Protein AF-A0A3R7MDX0-F1 (afdb_monomer_lite)

InterPro domains:
  IPR014893 Ku, C-terminal [PF08785] (18-90)
  IPR036494 Ku, C-terminal domain superfamily [G3DSA:1.25.40.240] (11-103)
  IPR036494 Ku, C-terminal domain superfamily [SSF101420] (18-94)

pLDDT: mean 74.58, std 18.68, range [33.81, 94.0]

Radius of gyration: 21.36 Å; chains: 1; bounding box: 66×25×58 Å

Foldseek 3Di:
DPLPVPCPDPDPVNVVSLVVVLVVLVVVCVVCLVPPLVVNQVVVVVVVVVCVVVVVVVSVVVCVVSLSFRDACVSPVRDPHHPVNRVVRVVPPPDPDPDPPDPPPCPPPPPPPDPD

Organism: Penaeus vannamei (NCBI:txid6689)

Structure (mmCIF, N/CA/C/O backbone):
data_AF-A0A3R7MDX0-F1
#
_entry.id   AF-A0A3R7MDX0-F1
#
loop_
_atom_site.group_PDB
_atom_site.id
_atom_site.type_symbol
_atom_site.label_atom_id
_atom_site.label_alt_id
_atom_site.label_comp_id
_atom_site.label_asym_id
_atom_site.label_entity_id
_atom_site.label_seq_id
_atom_site.pdbx_PDB_ins_code
_atom_site.Cartn_x
_atom_site.Cartn_y
_atom_site.Cartn_z
_atom_site.occupancy
_atom_site.B_iso_or_equiv
_atom_site.auth_seq_id
_atom_site.auth_comp_id
_atom_site.auth_asym_id
_atom_site.auth_atom_id
_atom_site.pdbx_PDB_model_num
ATOM 1 N N . MET A 1 1 ? -2.711 -18.335 15.893 1.00 41.50 1 MET A N 1
ATOM 2 C CA . MET A 1 1 ? -2.868 -17.153 15.016 1.00 41.50 1 MET A CA 1
ATOM 3 C C . MET A 1 1 ? -3.171 -15.934 15.900 1.00 41.50 1 MET A C 1
ATOM 5 O O . MET A 1 1 ? -4.296 -15.478 15.924 1.00 41.50 1 MET A O 1
ATOM 9 N N . GLN A 1 2 ? -2.195 -15.472 16.701 1.00 51.69 2 GLN A N 1
ATOM 10 C CA . GLN A 1 2 ? -2.389 -14.519 17.824 1.00 51.69 2 GLN A CA 1
ATOM 11 C C . GLN A 1 2 ? -1.920 -13.075 17.540 1.00 51.69 2 GLN A C 1
ATOM 13 O O . GLN A 1 2 ? -1.976 -12.226 18.419 1.00 51.69 2 GLN A O 1
ATOM 18 N N . LEU A 1 3 ? -1.423 -12.777 16.337 1.00 55.16 3 LEU A N 1
ATOM 19 C CA . LEU A 1 3 ? -0.743 -11.502 16.056 1.00 55.16 3 LEU A CA 1
ATOM 20 C C . LEU A 1 3 ? -1.673 -10.281 15.956 1.00 55.16 3 LEU A C 1
ATOM 22 O O . LEU A 1 3 ? -1.183 -9.160 15.999 1.00 55.16 3 LEU A O 1
ATOM 26 N N . LEU A 1 4 ? -2.986 -10.480 15.810 1.00 51.66 4 LEU A N 1
ATOM 27 C CA . LEU A 1 4 ? -3.916 -9.406 15.432 1.00 51.66 4 LEU A CA 1
ATOM 28 C C . LEU A 1 4 ? -4.876 -8.989 16.562 1.00 51.66 4 LEU A C 1
ATOM 30 O O . LEU A 1 4 ? -5.388 -7.878 16.512 1.00 51.66 4 LEU A O 1
ATOM 34 N N . ASP A 1 5 ? -5.050 -9.802 17.611 1.00 52.47 5 ASP A N 1
ATOM 35 C CA . ASP A 1 5 ? -5.877 -9.455 18.787 1.00 52.47 5 ASP A CA 1
ATOM 36 C C . ASP A 1 5 ? -5.247 -8.366 19.683 1.00 52.47 5 ASP A C 1
ATOM 38 O O . ASP A 1 5 ? -5.913 -7.795 20.541 1.00 52.47 5 ASP A O 1
ATOM 42 N N . GLY A 1 6 ? -3.957 -8.057 19.499 1.00 50.56 6 GLY A N 1
ATOM 43 C CA . GLY A 1 6 ? -3.209 -7.125 20.355 1.00 50.56 6 GLY A CA 1
ATOM 44 C C . GLY A 1 6 ? -3.121 -5.678 19.860 1.00 50.56 6 GLY A C 1
ATOM 45 O O . GLY A 1 6 ? -2.600 -4.832 20.583 1.00 50.56 6 GLY A O 1
ATOM 46 N N . ILE A 1 7 ? -3.599 -5.370 18.651 1.00 54.69 7 ILE A N 1
ATOM 47 C CA . ILE A 1 7 ? -3.385 -4.044 18.039 1.00 54.69 7 ILE A CA 1
ATOM 48 C C . ILE A 1 7 ? -4.288 -2.964 18.671 1.00 54.69 7 ILE A C 1
ATOM 50 O O . ILE A 1 7 ? -3.927 -1.794 18.654 1.00 54.69 7 ILE A O 1
ATOM 54 N N . GLY A 1 8 ? -5.391 -3.344 19.330 1.00 47.91 8 GLY A N 1
ATOM 55 C CA . GLY A 1 8 ? -6.297 -2.409 20.020 1.00 47.91 8 GLY A CA 1
ATOM 56 C C . GLY A 1 8 ? -5.878 -1.994 21.440 1.00 47.91 8 GLY A C 1
ATOM 57 O O . GLY A 1 8 ? -6.559 -1.187 22.066 1.00 47.91 8 GLY A O 1
ATOM 58 N N . GLY A 1 9 ? -4.786 -2.548 21.983 1.00 47.22 9 GLY A N 1
ATOM 59 C CA . GLY A 1 9 ? -4.285 -2.216 23.319 1.00 47.22 9 GLY A CA 1
ATOM 60 C C . GLY A 1 9 ? -3.070 -1.296 23.245 1.00 47.22 9 GLY A C 1
ATOM 61 O O . GLY A 1 9 ? -2.024 -1.707 22.743 1.00 47.22 9 GLY A O 1
ATOM 62 N N . GLY A 1 10 ? -3.181 -0.076 23.781 1.00 48.88 10 GLY A N 1
ATOM 63 C CA . GLY A 1 10 ? -2.116 0.936 23.859 1.00 48.88 10 GLY A CA 1
ATOM 64 C C . GLY A 1 10 ? -0.940 0.563 24.775 1.00 48.88 10 GLY A C 1
ATOM 65 O O . GLY A 1 10 ? -0.629 1.280 25.721 1.00 48.88 10 GLY A O 1
ATOM 66 N N . GLY A 1 11 ? -0.293 -0.576 24.527 1.00 57.62 11 GLY A N 1
ATOM 67 C CA . GLY A 1 11 ? 0.925 -1.020 25.198 1.00 57.62 11 GLY A CA 1
ATOM 68 C C . GLY A 1 11 ? 2.144 -0.913 24.280 1.00 57.62 11 GLY A C 1
ATOM 69 O O . GLY A 1 11 ? 2.049 -1.138 23.074 1.00 57.62 11 GLY A O 1
ATOM 70 N N . ALA A 1 12 ? 3.320 -0.640 24.853 1.00 56.41 12 ALA A N 1
ATOM 71 C CA . ALA A 1 12 ? 4.588 -0.507 24.121 1.00 56.41 12 ALA A CA 1
ATOM 72 C C . ALA A 1 12 ? 4.919 -1.710 23.206 1.00 56.41 12 ALA A C 1
ATOM 74 O O . ALA A 1 12 ? 5.561 -1.548 22.170 1.00 56.41 12 ALA A O 1
ATOM 75 N N . ALA A 1 13 ? 4.438 -2.912 23.547 1.00 58.28 13 ALA A N 1
ATOM 76 C CA . ALA A 1 13 ? 4.580 -4.106 22.715 1.00 58.28 13 ALA A CA 1
ATOM 77 C C . ALA A 1 13 ? 3.762 -4.037 21.408 1.00 58.28 13 ALA A C 1
ATOM 79 O O . ALA A 1 13 ? 4.256 -4.461 20.367 1.00 58.28 13 ALA A O 1
ATOM 80 N N . SER A 1 14 ? 2.555 -3.460 21.438 1.00 70.94 14 SER A N 1
ATOM 81 C CA . SER A 1 14 ? 1.713 -3.250 20.248 1.00 70.94 14 SER A CA 1
ATOM 82 C C . SER A 1 14 ? 2.354 -2.240 19.288 1.00 70.94 14 SER A C 1
ATOM 84 O O . SER A 1 14 ? 2.400 -2.458 18.075 1.00 70.94 14 SER A O 1
ATOM 86 N N . VAL A 1 15 ? 2.974 -1.190 19.842 1.00 74.12 15 VAL A N 1
ATOM 87 C CA . VAL A 1 15 ? 3.731 -0.196 19.066 1.00 74.12 15 VAL A CA 1
ATOM 88 C C . VAL A 1 15 ? 4.938 -0.844 18.385 1.00 74.12 15 VAL A C 1
ATOM 90 O O . VAL A 1 15 ? 5.087 -0.724 17.174 1.00 74.12 15 VAL A O 1
ATOM 93 N N . ALA A 1 16 ? 5.752 -1.603 19.126 1.00 81.12 16 ALA A N 1
ATOM 94 C CA . ALA A 1 16 ? 6.934 -2.264 18.569 1.00 81.12 16 ALA A CA 1
ATOM 95 C C . ALA A 1 16 ? 6.593 -3.293 17.476 1.00 81.12 16 ALA A C 1
ATOM 97 O O . ALA A 1 16 ? 7.345 -3.449 16.514 1.00 81.12 16 ALA A O 1
ATOM 98 N N . VAL A 1 17 ? 5.471 -4.008 17.610 1.00 84.38 17 VAL A N 1
ATOM 99 C CA . VAL A 1 17 ? 4.982 -4.929 16.573 1.00 84.38 17 VAL A CA 1
ATOM 100 C C . VAL A 1 17 ? 4.512 -4.155 15.342 1.00 84.38 17 VAL A C 1
ATOM 102 O O . VAL A 1 17 ? 4.894 -4.510 14.230 1.00 84.38 17 VAL A O 1
ATOM 105 N N . THR A 1 18 ? 3.759 -3.071 15.533 1.00 84.62 18 THR A N 1
ATOM 106 C CA . THR A 1 18 ? 3.286 -2.216 14.436 1.00 84.62 18 THR A CA 1
ATOM 107 C C . THR A 1 18 ? 4.449 -1.627 13.638 1.00 84.62 18 THR A C 1
ATOM 109 O O . THR A 1 18 ? 4.448 -1.729 12.416 1.00 84.62 18 THR A O 1
ATOM 112 N N . THR A 1 19 ? 5.483 -1.105 14.306 1.00 88.69 19 THR A N 1
ATOM 113 C CA . THR A 1 19 ? 6.690 -0.587 13.642 1.00 88.69 19 THR A CA 1
ATOM 114 C C . THR A 1 19 ? 7.361 -1.650 12.775 1.00 88.69 19 THR A C 1
ATOM 116 O O . THR A 1 19 ? 7.627 -1.406 11.607 1.00 88.69 19 THR A O 1
ATOM 119 N N . LYS A 1 20 ? 7.553 -2.870 13.295 1.00 91.19 20 LYS A N 1
ATOM 120 C CA . LYS A 1 20 ? 8.161 -3.964 12.517 1.00 91.19 20 LYS A CA 1
ATOM 121 C C . LYS A 1 20 ? 7.339 -4.349 11.289 1.00 91.19 20 LYS A C 1
ATOM 123 O O . LYS A 1 20 ? 7.908 -4.713 10.263 1.00 91.19 20 LYS A O 1
ATOM 128 N N . ILE A 1 21 ? 6.010 -4.316 11.399 1.00 90.44 21 ILE A N 1
ATOM 129 C CA . ILE A 1 21 ? 5.121 -4.599 10.268 1.00 90.44 21 ILE A CA 1
ATOM 130 C C . ILE A 1 21 ? 5.261 -3.507 9.204 1.00 90.44 21 ILE A C 1
ATOM 132 O O . ILE A 1 21 ? 5.366 -3.843 8.029 1.00 90.44 21 ILE A O 1
ATOM 136 N N . LEU A 1 22 ? 5.301 -2.233 9.604 1.00 90.50 22 LEU A N 1
ATOM 137 C CA . LEU A 1 22 ? 5.476 -1.108 8.681 1.00 90.50 22 LEU A CA 1
ATOM 138 C C . LEU A 1 22 ? 6.839 -1.156 7.978 1.00 90.50 22 LEU A C 1
ATOM 140 O O . LEU A 1 22 ? 6.874 -1.077 6.755 1.00 90.50 22 LEU A O 1
ATOM 144 N N . ASP A 1 23 ? 7.928 -1.408 8.709 1.00 92.75 23 ASP A N 1
ATOM 145 C CA . ASP A 1 23 ? 9.267 -1.573 8.123 1.00 92.75 23 ASP A CA 1
ATOM 146 C C . ASP A 1 23 ? 9.301 -2.733 7.115 1.00 92.75 23 ASP A C 1
ATOM 148 O O . ASP A 1 23 ? 9.920 -2.659 6.051 1.00 92.75 23 ASP A O 1
ATOM 152 N N . CYS A 1 24 ? 8.635 -3.844 7.442 1.00 93.25 24 CYS A N 1
ATOM 153 C CA . CYS A 1 24 ? 8.514 -4.983 6.537 1.00 93.25 24 CYS A CA 1
ATOM 154 C C . CYS A 1 24 ? 7.719 -4.608 5.280 1.00 93.25 24 CYS A C 1
ATOM 156 O O . CYS A 1 24 ? 8.117 -4.966 4.172 1.00 93.25 24 CYS A O 1
ATOM 158 N N . LEU A 1 25 ? 6.624 -3.862 5.443 1.00 93.31 25 LEU A N 1
ATOM 159 C CA . LEU A 1 25 ? 5.772 -3.419 4.347 1.00 93.31 25 LEU A CA 1
ATOM 160 C C . LEU A 1 25 ? 6.513 -2.478 3.391 1.00 93.31 25 LEU A C 1
ATOM 162 O O . LEU A 1 25 ? 6.409 -2.651 2.178 1.00 93.31 25 LEU A O 1
ATOM 166 N N . GLU A 1 26 ? 7.298 -1.545 3.927 1.00 91.69 26 GLU A N 1
ATOM 167 C CA . GLU A 1 26 ? 8.110 -0.613 3.143 1.00 91.69 26 GLU A CA 1
ATOM 168 C C . GLU A 1 26 ? 9.180 -1.356 2.333 1.00 91.69 26 GLU A C 1
ATOM 170 O O . GLU A 1 26 ? 9.310 -1.165 1.120 1.00 91.69 26 GLU A O 1
ATOM 175 N N . ASN A 1 27 ? 9.911 -2.274 2.976 1.00 93.38 27 ASN A N 1
ATOM 176 C CA . ASN A 1 27 ? 10.897 -3.098 2.281 1.00 93.38 27 ASN A CA 1
ATOM 177 C C . ASN A 1 27 ? 10.231 -3.973 1.212 1.00 93.38 27 ASN A C 1
ATOM 179 O O . ASN A 1 27 ? 10.721 -4.047 0.088 1.00 93.38 27 ASN A O 1
ATOM 183 N N . PHE A 1 28 ? 9.087 -4.585 1.519 1.00 93.25 28 PHE A N 1
ATOM 184 C CA . PHE A 1 28 ? 8.346 -5.395 0.557 1.00 93.25 28 PHE A CA 1
ATOM 185 C C . PHE A 1 28 ? 7.868 -4.574 -0.649 1.00 93.25 28 PHE A C 1
ATOM 187 O O . PHE A 1 28 ? 7.981 -5.046 -1.783 1.00 93.25 28 PHE A O 1
ATOM 194 N N . ARG A 1 29 ? 7.407 -3.333 -0.432 1.00 91.88 29 ARG A N 1
ATOM 195 C CA . ARG A 1 29 ? 7.063 -2.387 -1.504 1.00 91.88 29 ARG A CA 1
ATOM 196 C C . ARG A 1 29 ? 8.263 -2.116 -2.398 1.00 91.88 29 ARG A C 1
ATOM 198 O O . ARG A 1 29 ? 8.157 -2.229 -3.617 1.00 91.88 29 ARG A O 1
ATOM 205 N N . ARG A 1 30 ? 9.410 -1.793 -1.794 1.00 90.69 30 ARG A N 1
ATOM 206 C CA . ARG A 1 30 ? 10.643 -1.466 -2.518 1.00 90.69 30 ARG A CA 1
ATOM 207 C C . ARG A 1 30 ? 11.134 -2.632 -3.373 1.00 90.69 30 ARG A C 1
ATOM 209 O O . ARG A 1 30 ? 11.403 -2.440 -4.555 1.00 90.69 30 ARG A O 1
ATOM 216 N N . GLU A 1 31 ? 11.212 -3.833 -2.805 1.00 92.75 31 GLU A N 1
ATOM 217 C CA . GLU A 1 31 ? 11.657 -5.027 -3.538 1.00 92.75 31 GLU A CA 1
ATOM 218 C C . GLU A 1 31 ? 10.678 -5.393 -4.664 1.00 92.75 31 GLU A C 1
ATOM 220 O O . GLU A 1 31 ? 11.084 -5.677 -5.793 1.00 92.75 31 GLU A O 1
ATOM 225 N N . SER A 1 32 ? 9.372 -5.308 -4.400 1.00 91.06 32 SER A N 1
ATOM 226 C CA . SER A 1 32 ? 8.344 -5.577 -5.414 1.00 91.06 32 SER A CA 1
ATOM 227 C C . SER A 1 32 ? 8.362 -4.544 -6.535 1.00 91.06 32 SER A C 1
ATOM 229 O O . SER A 1 32 ? 8.144 -4.893 -7.690 1.00 91.06 32 SER A O 1
ATOM 231 N N . CYS A 1 33 ? 8.708 -3.292 -6.234 1.00 87.75 33 CYS A N 1
ATOM 232 C CA . CYS A 1 33 ? 8.929 -2.276 -7.254 1.00 87.75 33 CYS A CA 1
ATOM 233 C C . CYS A 1 33 ? 10.079 -2.657 -8.204 1.00 87.75 33 CYS A C 1
ATOM 235 O O . CYS A 1 33 ? 10.018 -2.325 -9.378 1.00 87.75 33 CYS A O 1
ATOM 237 N N . GLY A 1 34 ? 11.100 -3.399 -7.766 1.00 86.00 34 GLY A N 1
ATOM 238 C CA . GLY A 1 34 ? 12.168 -3.880 -8.655 1.00 86.00 34 GLY A CA 1
ATOM 239 C C . GLY A 1 34 ? 11.809 -5.141 -9.452 1.00 86.00 34 GLY A C 1
ATOM 240 O O . GLY A 1 34 ? 12.265 -5.317 -10.585 1.00 86.00 34 GLY A O 1
ATOM 241 N N . ILE A 1 35 ? 11.000 -6.026 -8.865 1.00 88.06 35 ILE A N 1
ATOM 242 C CA . ILE A 1 35 ? 10.733 -7.368 -9.399 1.00 88.06 35 ILE A CA 1
ATOM 243 C C . ILE A 1 35 ? 9.396 -7.398 -10.149 1.00 88.06 35 ILE A C 1
ATOM 245 O O . ILE A 1 35 ? 9.380 -7.529 -11.377 1.00 88.06 35 ILE A O 1
ATOM 249 N N . ASP A 1 36 ? 8.296 -7.261 -9.406 1.00 87.44 36 ASP A N 1
ATOM 250 C CA . ASP A 1 36 ? 6.920 -7.310 -9.898 1.00 87.44 36 ASP A CA 1
ATOM 251 C C . ASP A 1 36 ? 5.975 -6.482 -8.994 1.00 87.44 36 ASP A C 1
ATOM 253 O O . ASP A 1 36 ? 5.586 -6.935 -7.907 1.00 87.44 36 ASP A O 1
ATOM 257 N N . PRO A 1 37 ? 5.563 -5.280 -9.440 1.00 89.38 37 PRO A N 1
ATOM 258 C CA . PRO A 1 37 ? 4.633 -4.427 -8.704 1.00 89.38 37 PRO A CA 1
ATOM 259 C C . PRO A 1 37 ? 3.262 -5.063 -8.453 1.00 89.38 37 PRO A C 1
ATOM 261 O O . PRO A 1 37 ? 2.602 -4.723 -7.469 1.00 89.38 37 PRO A O 1
ATOM 264 N N . ALA A 1 38 ? 2.817 -5.989 -9.311 1.00 89.62 38 ALA A N 1
ATOM 265 C CA . ALA A 1 38 ? 1.486 -6.584 -9.213 1.00 89.62 38 ALA A CA 1
ATOM 266 C C . ALA A 1 38 ? 1.325 -7.423 -7.937 1.00 89.62 38 ALA A C 1
ATOM 268 O O . ALA A 1 38 ? 0.247 -7.442 -7.336 1.00 89.62 38 ALA A O 1
ATOM 269 N N . VAL A 1 39 ? 2.403 -8.076 -7.487 1.00 91.31 39 VAL A N 1
ATOM 270 C CA . VAL A 1 39 ? 2.409 -8.888 -6.262 1.00 91.31 39 VAL A CA 1
ATOM 271 C C . VAL A 1 39 ? 2.142 -8.015 -5.036 1.00 91.31 39 VAL A C 1
ATOM 273 O O . VAL A 1 39 ? 1.281 -8.352 -4.219 1.00 91.31 39 VAL A O 1
ATOM 276 N N . TYR A 1 40 ? 2.825 -6.873 -4.933 1.00 93.50 40 TYR A N 1
ATOM 277 C CA . TYR A 1 40 ? 2.600 -5.920 -3.848 1.00 93.50 40 TYR A CA 1
ATOM 278 C C . TYR A 1 40 ? 1.214 -5.287 -3.926 1.00 93.50 40 TYR A C 1
ATOM 280 O O . TYR A 1 40 ? 0.499 -5.260 -2.928 1.00 93.50 40 TYR A O 1
ATOM 288 N N . ASN A 1 41 ? 0.805 -4.838 -5.115 1.00 92.06 41 ASN A N 1
ATOM 289 C CA . ASN A 1 41 ? -0.485 -4.183 -5.318 1.00 92.06 41 ASN A CA 1
ATOM 290 C C . ASN A 1 41 ? -1.650 -5.098 -4.911 1.00 92.06 41 ASN A C 1
ATOM 292 O O . ASN A 1 41 ? -2.544 -4.689 -4.176 1.00 92.06 41 ASN A O 1
ATOM 296 N N . LYS A 1 42 ? -1.596 -6.381 -5.285 1.00 92.56 42 LYS A N 1
ATOM 297 C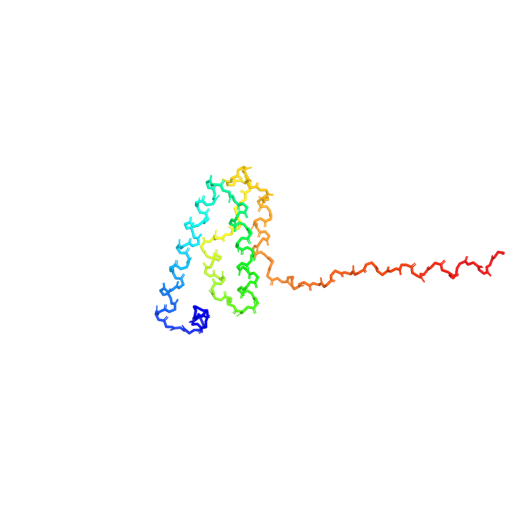 CA . LYS A 1 42 ? -2.577 -7.380 -4.842 1.00 92.56 42 LYS A CA 1
ATOM 298 C C . LYS A 1 42 ? -2.561 -7.584 -3.323 1.00 92.56 42 LYS A C 1
ATOM 300 O O . LYS A 1 42 ? -3.619 -7.717 -2.699 1.00 92.56 42 LYS A O 1
ATOM 305 N N . PHE A 1 43 ? -1.370 -7.637 -2.730 1.00 94.00 43 PHE A N 1
ATOM 306 C CA . PHE A 1 43 ? -1.208 -7.820 -1.292 1.00 94.00 43 PHE A CA 1
ATOM 307 C C . PHE A 1 43 ? -1.787 -6.648 -0.494 1.00 94.00 43 PHE A C 1
ATOM 309 O O 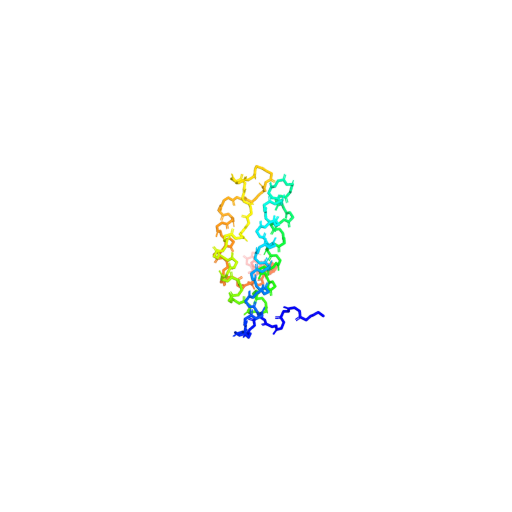. PHE A 1 43 ? -2.583 -6.885 0.412 1.00 94.00 43 PHE A O 1
ATOM 316 N N . ILE A 1 44 ? -1.434 -5.403 -0.832 1.00 92.62 44 ILE A N 1
ATOM 317 C CA . ILE A 1 44 ? -1.873 -4.227 -0.072 1.00 92.62 44 ILE A CA 1
ATOM 318 C C . ILE A 1 44 ? -3.384 -4.003 -0.191 1.00 92.62 44 ILE A C 1
ATOM 320 O O . ILE A 1 44 ? -4.012 -3.633 0.798 1.00 92.62 44 ILE A O 1
ATOM 324 N N . TH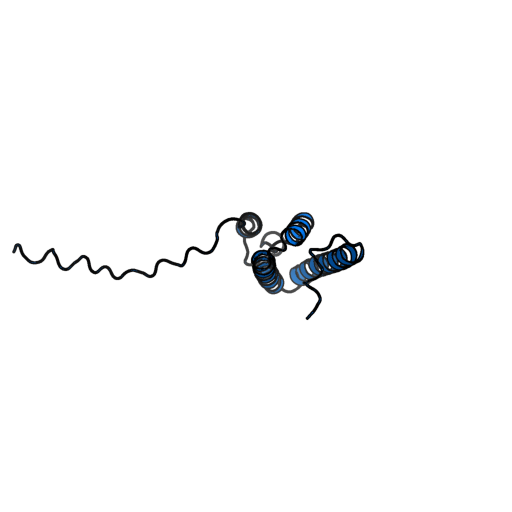R A 1 45 ? -3.997 -4.329 -1.334 1.00 91.38 45 THR A N 1
ATOM 325 C CA . THR A 1 45 ? -5.462 -4.338 -1.473 1.00 91.38 45 THR A CA 1
ATOM 326 C C . THR A 1 45 ? -6.106 -5.366 -0.546 1.00 91.38 45 THR A C 1
ATOM 328 O O . THR A 1 45 ? -6.995 -5.028 0.227 1.00 91.38 45 THR A O 1
ATOM 331 N N . THR A 1 46 ? -5.594 -6.600 -0.525 1.00 91.25 46 THR A N 1
ATOM 332 C CA . THR A 1 46 ? -6.117 -7.648 0.373 1.00 91.25 46 THR A CA 1
ATOM 333 C C . THR A 1 46 ? -5.917 -7.281 1.852 1.00 91.25 46 THR A C 1
ATOM 335 O O . THR A 1 46 ? -6.770 -7.551 2.704 1.00 91.25 46 THR A O 1
ATOM 338 N N . MET A 1 47 ? -4.780 -6.658 2.179 1.00 90.44 47 MET A N 1
ATOM 339 C CA . MET A 1 47 ? -4.489 -6.157 3.521 1.00 90.44 47 MET A CA 1
ATOM 340 C C . MET A 1 47 ? -5.467 -5.052 3.917 1.00 90.44 47 MET A C 1
ATOM 342 O O . MET A 1 47 ? -5.994 -5.114 5.026 1.00 90.44 47 MET A O 1
ATOM 346 N N . LYS A 1 48 ? -5.739 -4.092 3.024 1.00 88.88 48 LYS A N 1
ATOM 347 C CA . LYS A 1 48 ? -6.727 -3.029 3.235 1.00 88.88 48 LYS A CA 1
ATOM 348 C C . LYS A 1 48 ? -8.089 -3.621 3.588 1.00 88.88 48 LYS A C 1
ATOM 350 O O . LYS A 1 48 ? -8.611 -3.311 4.654 1.00 88.88 48 LYS A O 1
ATOM 355 N N . ASP A 1 49 ? -8.598 -4.544 2.773 1.00 88.31 49 ASP A N 1
ATOM 356 C CA . ASP A 1 49 ? -9.893 -5.198 3.011 1.00 88.31 49 ASP A CA 1
ATOM 357 C C . ASP A 1 49 ? -9.929 -5.908 4.371 1.00 88.31 49 ASP A C 1
ATOM 359 O O . ASP A 1 49 ? -10.895 -5.803 5.126 1.00 88.31 49 ASP A O 1
ATOM 363 N N . THR A 1 50 ? -8.839 -6.593 4.730 1.00 88.06 50 THR A N 1
ATOM 364 C CA . THR A 1 50 ? -8.718 -7.302 6.013 1.00 88.06 50 THR A CA 1
ATOM 365 C C . THR A 1 50 ? -8.695 -6.344 7.205 1.00 88.06 50 THR A C 1
ATOM 367 O O . THR A 1 50 ? -9.299 -6.623 8.242 1.00 88.06 50 THR A O 1
ATOM 370 N N . VAL A 1 51 ? -7.979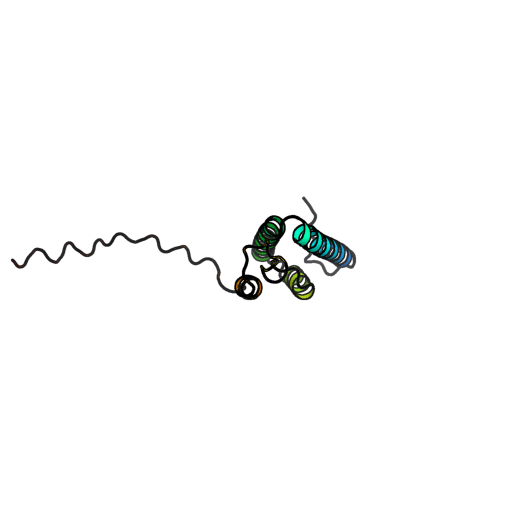 -5.227 7.078 1.00 86.88 51 VAL A N 1
ATOM 371 C CA . VAL A 1 51 ? -7.845 -4.188 8.105 1.00 86.88 51 VAL A CA 1
ATOM 372 C C . VAL A 1 51 ? -9.178 -3.471 8.314 1.00 86.88 51 VAL A C 1
ATOM 374 O O . VAL A 1 51 ? -9.600 -3.318 9.461 1.00 86.88 51 VAL A O 1
ATOM 377 N N . THR A 1 52 ? -9.884 -3.136 7.232 1.00 84.12 52 THR A N 1
ATOM 378 C CA . THR A 1 52 ? -11.234 -2.560 7.268 1.00 84.12 52 THR A CA 1
ATOM 379 C C . THR A 1 52 ? -12.240 -3.532 7.886 1.00 84.12 52 THR A C 1
ATOM 381 O O . THR A 1 52 ? -12.954 -3.158 8.816 1.00 84.12 52 THR A O 1
ATOM 384 N N . ALA A 1 53 ? -12.249 -4.803 7.464 1.00 85.44 53 ALA A N 1
ATOM 385 C CA . ALA A 1 53 ? -13.153 -5.827 8.000 1.00 85.44 53 ALA A CA 1
ATOM 386 C C . ALA A 1 53 ? -12.959 -6.090 9.505 1.00 85.44 53 ALA A C 1
ATOM 388 O O . ALA A 1 53 ? -13.881 -6.536 10.183 1.00 85.44 53 ALA A O 1
ATOM 389 N N . ARG A 1 54 ? -11.762 -5.818 10.035 1.00 86.25 54 ARG A N 1
ATOM 390 C CA . ARG A 1 54 ? -11.422 -5.965 11.460 1.00 86.25 54 ARG A CA 1
ATOM 391 C C . ARG A 1 54 ? -11.432 -4.645 12.230 1.00 86.25 54 ARG A C 1
ATOM 393 O O . ARG A 1 54 ? -11.026 -4.629 13.388 1.00 86.25 54 ARG A O 1
ATOM 400 N N . SER A 1 55 ? -11.850 -3.549 11.595 1.00 82.38 55 SER A N 1
ATOM 401 C CA . SER A 1 55 ? -11.869 -2.202 12.181 1.00 82.38 55 SER A CA 1
ATOM 402 C C . SER A 1 55 ? -10.517 -1.757 12.761 1.00 82.38 55 SER A C 1
ATOM 404 O O . SER A 1 55 ? -10.456 -1.009 13.735 1.00 82.38 55 SER A O 1
ATOM 406 N N . LEU A 1 56 ? -9.409 -2.185 12.146 1.00 83.62 56 LEU A N 1
ATOM 407 C CA . LEU A 1 56 ? -8.041 -1.829 12.542 1.00 83.62 56 LEU A CA 1
ATOM 408 C C . LEU A 1 56 ? -7.636 -0.450 11.979 1.00 83.62 56 LEU A C 1
ATOM 410 O O . LEU A 1 56 ? -6.566 -0.284 11.392 1.00 83.62 56 LEU A O 1
ATOM 414 N N . ASN A 1 57 ? -8.497 0.554 12.158 1.00 82.69 57 ASN A N 1
ATOM 415 C CA . ASN A 1 57 ? -8.348 1.879 11.545 1.00 82.69 57 ASN A CA 1
ATOM 416 C C . ASN A 1 57 ? -7.058 2.589 11.980 1.00 82.69 57 ASN A C 1
ATOM 418 O O . ASN A 1 57 ? -6.380 3.186 11.152 1.00 82.69 57 ASN A O 1
ATOM 422 N N . GLU A 1 58 ? -6.653 2.462 13.248 1.00 84.06 58 GLU A N 1
ATOM 423 C CA . GLU A 1 58 ? -5.400 3.054 13.743 1.00 84.06 58 GLU A CA 1
ATOM 424 C C . GLU A 1 58 ? -4.145 2.468 13.085 1.00 84.06 58 GLU A C 1
ATOM 426 O O . GLU A 1 58 ? -3.122 3.146 12.960 1.00 84.06 58 GLU A O 1
ATOM 431 N N . PHE A 1 59 ? -4.196 1.193 12.695 1.00 85.44 59 PHE A N 1
ATOM 432 C CA . PHE A 1 59 ? -3.120 0.572 11.934 1.00 85.44 59 PHE A CA 1
ATOM 433 C C . PHE A 1 59 ? -3.131 1.096 10.497 1.00 85.44 59 PHE A C 1
ATOM 435 O O . PHE A 1 59 ? -2.084 1.487 9.987 1.00 85.44 59 PHE A O 1
ATOM 442 N N . TRP A 1 60 ? -4.311 1.181 9.871 1.00 87.69 60 TRP A N 1
ATOM 443 C CA . TRP A 1 60 ? -4.449 1.724 8.517 1.00 87.69 60 TRP A CA 1
ATOM 444 C C . TRP A 1 60 ? -3.955 3.167 8.406 1.00 87.69 60 TRP A C 1
ATOM 446 O O . TRP A 1 60 ? -3.241 3.494 7.461 1.00 87.69 60 TRP A O 1
ATOM 456 N N . SER A 1 61 ? -4.255 4.016 9.392 1.00 86.12 61 SER A N 1
ATOM 457 C CA . SER A 1 61 ? -3.746 5.390 9.440 1.00 86.12 61 SER A CA 1
ATOM 458 C C . SER A 1 61 ? -2.219 5.433 9.417 1.00 86.12 61 SER A C 1
ATOM 460 O O . SER A 1 61 ? -1.645 6.199 8.649 1.00 86.12 61 SER A O 1
ATOM 462 N N . ARG A 1 62 ? -1.545 4.545 10.158 1.00 87.06 62 ARG A N 1
ATOM 463 C CA . ARG A 1 62 ? -0.075 4.446 10.127 1.00 87.06 62 ARG A CA 1
ATOM 464 C C . ARG A 1 62 ? 0.460 3.936 8.786 1.00 87.06 62 ARG A C 1
ATOM 466 O O . ARG A 1 62 ? 1.523 4.362 8.344 1.00 87.06 62 ARG A O 1
ATOM 473 N N . VAL A 1 63 ? -0.271 3.046 8.112 1.00 88.25 63 VAL A N 1
ATOM 474 C CA . VAL A 1 63 ? 0.070 2.601 6.747 1.00 88.25 63 VAL A CA 1
ATOM 475 C C . VAL A 1 63 ? -0.031 3.765 5.753 1.00 88.25 63 VAL A C 1
ATOM 477 O O . VAL A 1 63 ? 0.872 3.922 4.926 1.00 88.25 63 VAL A O 1
ATOM 480 N N . LYS A 1 64 ? -1.077 4.603 5.864 1.00 87.44 64 LYS A N 1
ATOM 481 C CA . LYS A 1 64 ? -1.243 5.834 5.068 1.00 87.44 64 LYS A CA 1
ATOM 482 C C . LYS A 1 64 ? -0.104 6.827 5.320 1.00 87.44 64 LYS A C 1
ATOM 484 O O . LYS A 1 64 ? 0.462 7.343 4.362 1.00 87.44 64 LYS A O 1
ATOM 489 N N . GLU A 1 65 ? 0.269 7.058 6.581 1.00 85.75 65 GLU A N 1
ATOM 490 C CA . GLU A 1 65 ? 1.393 7.936 6.958 1.00 85.75 65 GLU A CA 1
ATOM 491 C C . GLU A 1 65 ? 2.722 7.489 6.329 1.00 85.75 65 GLU A C 1
ATOM 493 O O . GLU A 1 65 ? 3.512 8.325 5.898 1.00 85.75 65 GLU A O 1
ATOM 498 N N . GLY A 1 66 ? 2.950 6.176 6.223 1.00 83.50 66 GLY A N 1
ATOM 499 C CA . GLY A 1 66 ? 4.127 5.609 5.560 1.00 83.50 66 GLY A CA 1
ATOM 500 C C . GLY A 1 66 ? 4.067 5.587 4.027 1.00 83.50 66 GLY A C 1
ATOM 501 O O . GLY A 1 66 ? 4.970 5.034 3.409 1.00 83.50 66 GLY A O 1
ATOM 502 N N . ASN A 1 67 ? 3.008 6.123 3.407 1.00 83.94 67 ASN A N 1
ATOM 503 C CA . ASN A 1 67 ? 2.763 6.100 1.959 1.00 83.94 67 ASN A CA 1
ATOM 504 C C . ASN A 1 67 ? 2.943 4.705 1.318 1.00 83.94 67 ASN A C 1
ATOM 506 O O . ASN A 1 67 ? 3.422 4.552 0.193 1.00 83.94 67 ASN A O 1
ATOM 510 N N . ASN A 1 68 ? 2.546 3.659 2.046 1.00 86.00 68 ASN A N 1
ATOM 511 C CA . ASN A 1 68 ? 2.654 2.265 1.614 1.00 86.00 68 ASN A CA 1
ATOM 512 C C . ASN A 1 68 ? 1.467 1.866 0.719 1.00 86.00 68 ASN A C 1
ATOM 514 O O . ASN A 1 68 ? 0.768 0.891 0.981 1.00 86.00 68 ASN A O 1
ATOM 518 N N . GLY A 1 69 ? 1.186 2.693 -0.286 1.00 87.75 69 GLY A N 1
ATOM 519 C CA . GLY A 1 69 ? 0.082 2.519 -1.230 1.00 87.75 69 GLY A CA 1
ATOM 520 C C . GLY A 1 69 ? 0.503 1.752 -2.467 1.00 87.75 69 GLY A C 1
ATOM 521 O O . GLY A 1 69 ? 1.662 1.348 -2.596 1.00 87.75 69 GLY A O 1
ATOM 522 N N . LEU A 1 70 ? -0.440 1.591 -3.397 1.00 90.69 70 LEU A N 1
ATOM 523 C CA . LEU A 1 70 ? -0.176 0.940 -4.677 1.00 90.69 70 LEU A CA 1
ATOM 524 C C . LEU A 1 70 ? 1.045 1.563 -5.372 1.00 90.69 70 LEU A C 1
ATOM 526 O O . LEU A 1 70 ? 1.273 2.771 -5.330 1.00 90.69 70 LEU A O 1
ATOM 530 N N . ILE A 1 71 ? 1.840 0.711 -6.007 1.00 91.00 71 ILE A N 1
ATOM 531 C CA . ILE A 1 71 ? 2.951 1.106 -6.866 1.00 91.00 71 ILE A CA 1
ATOM 532 C C . ILE A 1 71 ? 2.349 1.472 -8.220 1.00 91.00 71 ILE A C 1
ATOM 534 O O . ILE A 1 71 ? 1.785 0.606 -8.893 1.00 91.00 71 ILE A O 1
ATOM 538 N N . SER A 1 72 ? 2.454 2.739 -8.610 1.00 89.81 72 SER A N 1
ATOM 539 C CA . SER A 1 72 ? 1.892 3.250 -9.868 1.00 89.81 72 SER A CA 1
ATOM 540 C C . SER A 1 72 ? 2.813 3.008 -11.070 1.00 89.81 72 SER A C 1
ATOM 542 O O . SER A 1 72 ? 4.019 2.785 -10.921 1.00 89.81 72 SER A O 1
ATOM 544 N N . SER A 1 73 ? 2.269 3.123 -12.283 1.00 86.62 73 SER A N 1
ATOM 545 C CA . SER A 1 73 ? 3.024 3.093 -13.541 1.00 86.62 73 SER A CA 1
ATOM 546 C C . SER A 1 73 ? 4.068 4.210 -13.632 1.00 86.62 73 SER A C 1
ATOM 548 O O . SER A 1 73 ? 5.047 4.075 -14.363 1.00 86.62 73 SER A O 1
ATOM 550 N N . ASN A 1 74 ? 3.883 5.301 -12.879 1.00 82.44 74 ASN A N 1
ATOM 551 C CA . ASN A 1 74 ? 4.840 6.402 -12.792 1.00 82.44 74 ASN A CA 1
ATOM 552 C C . ASN A 1 74 ? 6.108 6.016 -12.008 1.00 82.44 74 ASN A C 1
ATOM 554 O O . ASN A 1 74 ? 7.198 6.471 -12.339 1.00 82.44 74 ASN A O 1
ATOM 558 N N . GLU A 1 75 ? 5.984 5.164 -10.986 1.00 82.25 75 GLU A N 1
ATO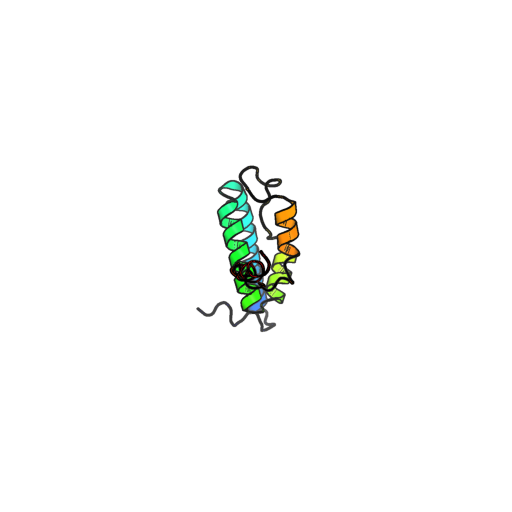M 559 C CA . GLU A 1 75 ? 7.131 4.664 -10.212 1.00 82.25 75 GLU A CA 1
ATOM 560 C C . GLU A 1 75 ? 7.804 3.467 -10.884 1.00 82.25 75 GLU A C 1
ATOM 562 O O . GLU A 1 75 ? 9.026 3.327 -10.835 1.00 82.25 75 GLU A O 1
ATOM 567 N N . ASN A 1 76 ? 7.018 2.605 -11.529 1.00 81.81 76 ASN A N 1
ATOM 568 C CA . ASN A 1 76 ? 7.540 1.494 -12.305 1.00 81.81 76 ASN A CA 1
ATOM 569 C C . ASN A 1 76 ? 6.695 1.257 -13.557 1.00 81.81 76 ASN A C 1
ATOM 571 O O . ASN A 1 76 ? 5.523 0.906 -13.461 1.00 81.81 76 ASN A O 1
ATOM 575 N N . MET A 1 77 ? 7.334 1.310 -14.728 1.00 75.12 77 MET A N 1
ATOM 576 C CA . MET A 1 77 ? 6.713 1.047 -16.033 1.00 75.12 77 MET A CA 1
ATOM 577 C C . MET A 1 77 ? 6.087 -0.353 -16.165 1.00 75.12 77 MET A C 1
ATOM 579 O O . MET A 1 77 ? 5.266 -0.570 -17.049 1.00 75.12 77 MET A O 1
ATOM 583 N N . ARG A 1 78 ? 6.475 -1.320 -15.320 1.00 79.44 78 ARG A N 1
ATOM 584 C CA . ARG A 1 78 ? 5.851 -2.653 -15.261 1.00 79.44 78 ARG A CA 1
ATOM 585 C C . ARG A 1 78 ? 4.539 -2.675 -14.486 1.00 79.44 78 ARG A C 1
ATOM 587 O O . ARG A 1 78 ? 3.818 -3.664 -14.570 1.00 79.44 78 ARG A O 1
ATOM 594 N N . SER A 1 79 ? 4.246 -1.636 -13.709 1.00 82.31 79 SER A N 1
ATOM 595 C CA . SER A 1 79 ? 2.969 -1.544 -13.018 1.00 82.31 79 SER A CA 1
ATOM 596 C C . SER A 1 79 ? 1.864 -1.205 -14.012 1.00 82.31 79 SER A C 1
ATOM 598 O O . SER A 1 79 ? 2.008 -0.300 -14.832 1.00 82.31 79 SER A O 1
ATOM 600 N N . SER A 1 80 ? 0.749 -1.922 -13.912 1.00 82.62 80 SER A N 1
ATOM 601 C CA . SER A 1 80 ? -0.475 -1.662 -14.671 1.00 82.62 80 SER A CA 1
ATOM 602 C C . SER A 1 80 ? -1.410 -0.658 -13.992 1.00 82.62 80 SER A C 1
ATOM 604 O O . SER A 1 80 ? -2.473 -0.390 -14.535 1.00 82.62 80 SER A O 1
ATOM 606 N N . VAL A 1 81 ? -1.058 -0.176 -12.795 1.00 86.88 81 VAL A N 1
ATOM 607 C CA . VAL A 1 81 ? -1.894 0.720 -11.982 1.00 86.88 81 VAL A CA 1
ATOM 608 C C . VAL A 1 81 ? -1.559 2.169 -12.314 1.00 86.88 81 VAL A C 1
ATOM 610 O O . VAL A 1 81 ? -0.414 2.582 -12.133 1.00 86.88 81 VAL A O 1
ATOM 613 N N . SER A 1 82 ? -2.533 2.958 -12.760 1.00 87.31 82 SER A N 1
ATOM 614 C CA . SER A 1 82 ? -2.324 4.376 -13.056 1.00 87.31 82 SER A CA 1
ATOM 615 C C . SER A 1 82 ? -2.056 5.190 -11.783 1.00 87.31 82 SER A C 1
ATOM 617 O O . SER A 1 82 ? -2.358 4.771 -10.662 1.00 87.31 82 SER A O 1
ATOM 619 N N . THR A 1 83 ? -1.475 6.382 -11.937 1.00 85.19 83 THR A N 1
ATOM 620 C CA . THR A 1 83 ? -1.293 7.312 -10.810 1.00 85.19 83 THR A CA 1
ATOM 621 C C . THR A 1 83 ? -2.633 7.643 -10.149 1.00 85.19 83 THR A C 1
ATOM 623 O O . THR A 1 83 ? -2.727 7.629 -8.926 1.00 85.19 83 THR A O 1
ATOM 626 N N . GLU A 1 84 ? -3.683 7.835 -10.950 1.00 85.44 84 GLU A N 1
ATOM 627 C CA . GLU A 1 84 ? -5.031 8.148 -10.465 1.00 85.44 84 GLU A CA 1
ATOM 628 C C . GLU A 1 84 ? -5.625 6.980 -9.665 1.00 85.44 84 GLU A C 1
ATOM 630 O O . GLU A 1 84 ? -6.241 7.194 -8.624 1.00 85.44 84 GLU A O 1
ATOM 635 N N . GLU A 1 85 ? -5.404 5.733 -10.097 1.00 84.81 85 GLU A N 1
ATOM 636 C CA . GLU A 1 85 ? -5.830 4.540 -9.353 1.00 84.81 85 GLU A CA 1
ATOM 637 C C . GLU A 1 85 ? -5.089 4.407 -8.013 1.00 84.81 85 GLU A C 1
ATOM 639 O O . GLU A 1 85 ? -5.691 4.050 -6.996 1.00 84.81 85 GLU A O 1
ATOM 644 N N . ALA A 1 86 ? -3.792 4.729 -7.984 1.00 86.69 86 ALA A N 1
ATOM 645 C CA . ALA A 1 86 ? -3.003 4.736 -6.754 1.00 86.69 86 ALA A CA 1
ATOM 646 C C . ALA A 1 86 ? -3.461 5.828 -5.771 1.00 86.69 86 ALA A C 1
ATOM 648 O O . ALA A 1 86 ? -3.478 5.598 -4.562 1.00 86.69 86 ALA A O 1
ATOM 649 N N . GLU A 1 87 ? -3.887 6.991 -6.265 1.00 85.25 87 GLU A N 1
ATOM 650 C CA . GLU A 1 87 ? -4.477 8.054 -5.444 1.00 85.25 87 GLU A CA 1
ATOM 651 C C . GLU A 1 87 ? -5.884 7.678 -4.951 1.00 85.25 87 GLU A C 1
ATOM 653 O O . GLU A 1 87 ? -6.204 7.855 -3.771 1.00 85.25 87 GLU A O 1
ATOM 658 N N . ALA A 1 88 ? -6.710 7.089 -5.822 1.00 85.88 88 ALA A N 1
ATOM 659 C CA . ALA A 1 88 ? -8.054 6.615 -5.492 1.00 85.88 88 ALA A CA 1
ATOM 660 C C . ALA A 1 88 ? -8.038 5.502 -4.431 1.00 85.88 88 ALA A C 1
ATOM 662 O O . ALA A 1 88 ? -8.945 5.415 -3.597 1.00 85.88 88 ALA A O 1
ATOM 663 N N . PHE A 1 89 ? -6.979 4.688 -4.393 1.00 87.00 89 PHE A N 1
ATOM 664 C CA . PHE A 1 89 ? -6.788 3.645 -3.385 1.00 87.00 89 PHE A CA 1
ATOM 665 C C . PHE A 1 89 ? -6.891 4.176 -1.948 1.00 87.00 89 PHE A C 1
ATOM 667 O O . PHE A 1 89 ? -7.439 3.499 -1.071 1.00 87.00 89 PHE A O 1
ATOM 674 N N . TRP A 1 90 ? -6.425 5.401 -1.705 1.00 82.50 90 TRP A N 1
ATOM 675 C CA . TRP A 1 90 ? -6.507 6.047 -0.396 1.00 82.50 90 TRP A CA 1
ATOM 676 C C . TRP A 1 90 ? -7.872 6.662 -0.096 1.00 82.50 90 TRP A C 1
ATOM 678 O O . TRP A 1 90 ? -8.253 6.742 1.073 1.00 82.50 90 TRP A O 1
ATOM 688 N N . GLN A 1 91 ? -8.591 7.072 -1.141 1.00 74.25 91 GLN A N 1
ATOM 689 C CA . GLN A 1 91 ? -9.888 7.747 -1.064 1.00 74.25 91 GLN A CA 1
ATOM 690 C C . GLN A 1 91 ? -11.061 6.781 -0.888 1.00 74.25 91 GLN A C 1
ATOM 692 O O . GLN A 1 91 ? -12.113 7.190 -0.406 1.00 74.25 91 GLN A O 1
ATOM 697 N N . MET A 1 92 ? -10.896 5.502 -1.248 1.00 54.91 92 MET A N 1
ATOM 698 C CA . MET A 1 92 ? -11.943 4.482 -1.124 1.00 54.91 92 MET A CA 1
ATOM 699 C C . MET A 1 92 ? -12.123 4.052 0.346 1.00 54.91 92 MET A C 1
ATOM 701 O O . MET A 1 92 ? -11.821 2.917 0.714 1.00 54.91 92 MET A O 1
ATOM 705 N N . GLU A 1 93 ? -12.510 4.998 1.199 1.00 51.91 93 GLU A N 1
ATOM 706 C CA . GLU A 1 93 ? -12.900 4.815 2.600 1.00 51.91 93 GLU A CA 1
ATOM 707 C C . GLU A 1 93 ? -14.430 4.718 2.760 1.00 51.91 93 GLU A C 1
ATOM 709 O O . GLU A 1 93 ? -14.883 4.348 3.833 1.00 51.91 93 GLU A O 1
ATOM 714 N N . ASP A 1 94 ? -15.233 4.947 1.709 1.00 44.22 94 ASP A N 1
ATOM 715 C CA . ASP A 1 94 ? -16.697 5.068 1.873 1.00 44.22 94 ASP A CA 1
ATOM 716 C C . ASP A 1 94 ? -17.564 4.142 1.000 1.00 44.22 94 ASP A C 1
ATOM 718 O O . ASP A 1 94 ? -18.748 3.963 1.267 1.00 44.22 94 ASP A O 1
ATOM 722 N N . GLN A 1 95 ? -17.014 3.473 -0.016 1.00 40.06 95 GLN A N 1
ATOM 723 C CA . GLN A 1 95 ? -17.819 2.536 -0.808 1.00 40.06 95 GLN A CA 1
ATOM 724 C C . GLN A 1 95 ? -17.773 1.141 -0.197 1.00 40.06 95 GLN A C 1
ATOM 726 O O . GLN A 1 95 ? -17.093 0.233 -0.676 1.00 40.06 95 GLN A O 1
ATOM 731 N N . VAL A 1 96 ? -18.558 0.972 0.867 1.00 39.31 96 VAL A N 1
ATOM 732 C CA . VAL A 1 96 ? -19.192 -0.317 1.135 1.00 39.31 96 VAL A CA 1
ATOM 733 C C . VAL A 1 96 ? -19.799 -0.781 -0.182 1.00 39.31 96 VAL A C 1
ATOM 735 O O . VAL A 1 96 ? -20.620 -0.091 -0.780 1.00 39.31 96 VAL A O 1
ATOM 738 N N . GLN A 1 97 ? -19.332 -1.936 -0.634 1.00 38.91 97 GLN A N 1
ATOM 739 C CA . GLN A 1 97 ? -19.873 -2.734 -1.718 1.00 38.91 97 GLN A CA 1
ATOM 740 C C . GLN A 1 97 ? -21.407 -2.636 -1.768 1.0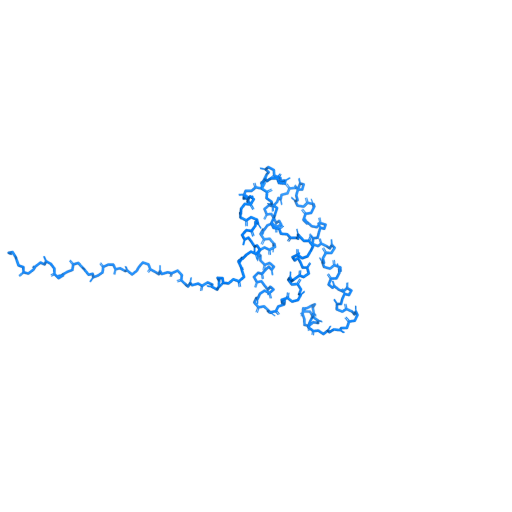0 38.91 97 GLN A C 1
ATOM 742 O O . GLN A 1 97 ? -22.109 -3.353 -1.057 1.00 38.91 97 GLN A O 1
ATOM 747 N N . ALA A 1 98 ? -21.937 -1.760 -2.624 1.00 33.81 98 ALA A N 1
ATOM 748 C CA . ALA A 1 98 ? -23.296 -1.922 -3.101 1.00 33.81 98 ALA A CA 1
ATOM 749 C C . ALA A 1 98 ? -23.285 -3.223 -3.920 1.00 33.81 98 ALA A C 1
ATOM 751 O O . ALA A 1 98 ? -22.443 -3.360 -4.817 1.00 33.81 98 ALA A O 1
ATOM 752 N N . PRO A 1 99 ? -24.125 -4.222 -3.593 1.00 36.12 99 PRO A N 1
ATOM 753 C CA . PRO A 1 99 ? -24.204 -5.428 -4.398 1.00 36.12 99 PRO A CA 1
ATOM 754 C C . PRO A 1 99 ? -24.524 -4.994 -5.825 1.00 36.12 99 PRO A C 1
ATOM 756 O O . PRO A 1 99 ? -25.443 -4.201 -6.035 1.00 36.12 99 PRO A O 1
ATOM 759 N N . ALA A 1 100 ? -23.728 -5.471 -6.785 1.00 42.53 100 ALA A N 1
ATOM 760 C CA . ALA A 1 100 ? -23.969 -5.235 -8.199 1.00 42.53 100 ALA A CA 1
ATOM 761 C C . ALA A 1 100 ? -25.465 -5.451 -8.482 1.00 42.53 100 ALA A C 1
ATOM 763 O O . ALA A 1 100 ? -25.980 -6.515 -8.106 1.00 42.53 100 ALA A O 1
ATOM 764 N N . PRO A 1 101 ? -26.181 -4.483 -9.086 1.00 37.84 101 PRO A N 1
ATOM 765 C CA . PRO A 1 101 ? -27.530 -4.753 -9.532 1.00 37.84 101 PRO A CA 1
ATOM 766 C C . PRO A 1 101 ? -27.400 -5.908 -10.519 1.00 37.84 101 PRO A C 1
ATOM 768 O O . PRO A 1 101 ? -26.725 -5.808 -11.547 1.00 37.84 101 PRO A O 1
ATOM 771 N N . LYS A 1 102 ? -27.985 -7.053 -10.153 1.00 42.94 102 LYS A N 1
ATOM 772 C CA . LYS A 1 102 ? -28.303 -8.093 -11.126 1.00 42.94 102 LYS A CA 1
ATOM 773 C C . LYS A 1 102 ? -29.001 -7.364 -12.278 1.00 42.94 102 LYS A C 1
ATOM 775 O O . LYS A 1 102 ? -29.814 -6.489 -11.978 1.00 42.94 102 LYS A O 1
ATOM 780 N N . PRO A 1 103 ? -28.705 -7.660 -13.552 1.00 40.59 103 PRO A N 1
ATOM 781 C CA . PRO A 1 103 ? -29.589 -7.211 -14.609 1.00 40.59 103 PRO A CA 1
ATOM 782 C C . PRO A 1 103 ? -30.953 -7.829 -14.298 1.00 40.59 103 PRO A C 1
ATOM 784 O O . PRO A 1 103 ? -31.145 -9.035 -14.453 1.00 40.59 103 PRO A O 1
ATOM 787 N N . GLU A 1 104 ? -31.850 -7.028 -13.726 1.00 39.03 104 GLU A N 1
ATOM 788 C CA . GLU A 1 104 ? -33.254 -7.370 -13.648 1.00 39.03 104 GLU A CA 1
ATOM 789 C C . GLU A 1 104 ? -33.680 -7.528 -15.098 1.00 39.03 104 GLU A C 1
ATOM 791 O O . GLU A 1 104 ? -33.493 -6.629 -15.923 1.00 39.03 104 GLU A O 1
ATOM 796 N N . ALA A 1 105 ? -34.100 -8.748 -15.423 1.00 43.25 105 ALA A N 1
ATOM 797 C CA . ALA A 1 105 ? -34.720 -9.045 -16.689 1.00 43.25 105 ALA A CA 1
ATOM 798 C C . ALA A 1 105 ? -35.788 -7.976 -16.924 1.00 43.25 105 ALA A C 1
ATOM 800 O O . ALA A 1 105 ? -36.655 -7.754 -16.082 1.00 43.25 105 ALA A O 1
ATOM 801 N N . SER A 1 106 ? -35.651 -7.268 -18.037 1.00 43.78 106 SER A N 1
ATOM 802 C CA . SER A 1 106 ? -36.671 -6.389 -18.575 1.00 43.78 106 SER A CA 1
ATOM 803 C C . SER A 1 106 ? -37.896 -7.242 -18.907 1.00 43.78 106 SER A C 1
ATOM 805 O O . SER A 1 106 ? -38.009 -7.748 -20.020 1.00 43.78 106 SER A O 1
ATOM 807 N N . ASP A 1 107 ? -38.762 -7.426 -17.916 1.00 50.31 107 ASP A N 1
ATOM 808 C CA . ASP A 1 107 ? -40.060 -8.111 -17.995 1.00 50.31 107 ASP A CA 1
ATOM 809 C C . ASP A 1 107 ? -41.201 -7.078 -18.122 1.00 50.31 107 ASP A C 1
ATOM 811 O O . ASP A 1 107 ? -42.325 -7.296 -17.695 1.00 50.31 107 ASP A O 1
ATOM 815 N N . ASP A 1 108 ? -40.895 -5.912 -18.702 1.00 52.19 108 ASP A N 1
ATOM 816 C CA . ASP A 1 108 ? -41.822 -4.783 -18.891 1.00 52.19 108 ASP A CA 1
ATOM 817 C C . ASP A 1 108 ? -41.978 -4.465 -20.393 1.00 52.19 108 ASP A C 1
ATOM 819 O O . ASP A 1 108 ? -41.917 -3.324 -20.849 1.00 52.19 108 ASP A O 1
ATOM 823 N N . MET A 1 109 ? -42.068 -5.523 -21.208 1.00 54.34 109 MET A N 1
ATOM 824 C CA . MET A 1 109 ? -42.299 -5.437 -22.657 1.00 54.34 109 MET A CA 1
ATOM 825 C C . MET A 1 109 ? -43.460 -6.319 -23.148 1.00 54.34 109 MET A C 1
ATOM 827 O O . MET A 1 109 ? -43.597 -6.512 -24.353 1.00 54.34 109 MET A O 1
ATOM 831 N N . GLU A 1 110 ? -44.316 -6.827 -22.252 1.00 58.03 110 GLU A N 1
ATOM 832 C CA . GLU A 1 110 ? -45.515 -7.595 -22.642 1.00 58.03 110 GLU A CA 1
ATOM 833 C C . GLU A 1 110 ? -46.834 -6.796 -22.605 1.00 58.03 110 GLU A C 1
ATOM 835 O O . GLU A 1 110 ? -47.843 -7.302 -23.080 1.00 58.03 110 GLU A O 1
ATOM 840 N N . ASP A 1 111 ? -46.843 -5.529 -22.169 1.00 60.56 111 ASP A N 1
ATOM 841 C CA . ASP A 1 111 ? -48.077 -4.712 -22.070 1.00 60.56 111 ASP A CA 1
ATOM 842 C C . ASP A 1 111 ? -48.333 -3.796 -23.299 1.00 60.56 111 ASP A C 1
ATOM 844 O O . ASP A 1 111 ? -49.114 -2.850 -23.247 1.00 60.56 111 ASP A O 1
ATOM 848 N N . LEU A 1 112 ? -47.656 -4.048 -24.432 1.00 59.59 112 LEU A N 1
ATOM 849 C CA . LEU A 1 112 ? -47.750 -3.249 -25.676 1.00 59.59 112 LEU A CA 1
ATOM 850 C C . LEU A 1 112 ? -48.313 -4.021 -26.888 1.00 59.59 112 LEU A C 1
ATOM 852 O O . LEU A 1 112 ? -48.112 -3.611 -28.033 1.00 59.59 112 LEU A O 1
ATOM 856 N N . LEU A 1 113 ? -49.021 -5.130 -26.660 1.00 60.03 113 LEU A N 1
ATOM 857 C CA . LEU A 1 113 ? -49.568 -6.000 -27.714 1.00 60.03 113 LEU A CA 1
ATOM 858 C C . LEU A 1 113 ? -51.090 -6.220 -27.625 1.00 60.03 113 LEU A C 1
ATOM 860 O O . LEU A 1 113 ? -51.570 -7.247 -28.087 1.00 60.03 113 LEU A O 1
ATOM 864 N N . ASP A 1 114 ? -51.848 -5.259 -27.089 1.00 59.75 114 ASP A N 1
ATOM 865 C CA . ASP A 1 114 ? -53.319 -5.362 -26.993 1.00 59.75 114 ASP A CA 1
ATOM 866 C C . ASP A 1 114 ? -54.089 -4.212 -27.679 1.00 59.75 114 ASP A C 1
ATOM 868 O O . ASP A 1 114 ? -55.281 -4.034 -27.441 1.00 59.75 114 ASP A O 1
ATOM 872 N N . ASP A 1 115 ? -53.445 -3.448 -28.575 1.00 60.19 115 ASP A N 1
ATOM 873 C CA . ASP A 1 115 ? -54.121 -2.366 -29.322 1.00 60.19 115 ASP A CA 1
ATOM 874 C C . ASP A 1 115 ? -53.749 -2.307 -30.824 1.00 60.19 115 ASP A C 1
ATOM 876 O O . ASP A 1 115 ? -53.562 -1.229 -31.398 1.00 60.19 115 ASP A O 1
ATOM 880 N N . LEU A 1 116 ? -53.641 -3.475 -31.484 1.00 50.78 116 LEU A N 1
ATOM 881 C CA . LEU A 1 116 ? -53.599 -3.579 -32.955 1.00 50.78 116 LEU A CA 1
ATOM 882 C C . LEU A 1 116 ? -54.466 -4.713 -33.521 1.00 50.78 116 LEU A C 1
ATOM 884 O O . LEU A 1 116 ? -54.269 -5.877 -33.109 1.00 50.78 116 LEU A O 1
#

Sequence (116 aa):
MQLLDGIGGGGAASVAVTTKILDCLENFRRESCGIDPAVYNKFITTMKDTVTARSLNEFWSRVKEGNNGLISSNENMRSSVSTEEAEAFWQMEDQVQAPAPKPEASDDMEDLLDDL

Secondary structure (DSSP, 8-state):
--SSTTTTS--HHHHHHHHHHHHHHHHHHHHHHHH-HHHHHHHHHHHHHHHHHTT-HHHHHHHHHTT-----TTT-TT----HHHHHHHHH-SS---------------STTSS--